Protein AF-A0A7C5WWQ0-F1 (afdb_monomer)

Nearest PDB structures (foldseek):
  3da1-assembly1_A  TM=8.068E-01  e=9.208E-05  unclassified
  2rgo-assembly1_A  TM=7.711E-01  e=7.182E-05  Streptococcus sp.
  2rgh-assembly1_A-2  TM=7.700E-01  e=1.590E-04  Streptococcus sp.
  2r4e-assembly1_A  TM=6.949E-01  e=6.718E-04  Escherichia coli
  2rgo-assembly1_B-2  TM=7.966E-01  e=4.902E-03  Streptococcus sp.

Organism: NCBI:txid187137

Structure (mmCIF, N/CA/C/O backbone):
data_AF-A0A7C5WWQ0-F1
#
_entry.id   AF-A0A7C5WWQ0-F1
#
loop_
_atom_site.group_PDB
_atom_site.id
_atom_site.type_symbol
_atom_site.label_atom_id
_atom_site.label_alt_id
_atom_site.label_comp_id
_atom_site.label_asym_id
_atom_site.label_entity_id
_atom_site.label_seq_id
_atom_site.pdbx_PDB_ins_code
_atom_site.Cartn_x
_atom_site.Cartn_y
_atom_site.Cartn_z
_atom_site.occupancy
_atom_site.B_iso_or_equiv
_atom_site.auth_seq_id
_atom_site.auth_comp_id
_atom_site.auth_asym_id
_atom_site.auth_atom_id
_atom_site.pdbx_PDB_model_num
ATOM 1 N N . SER A 1 1 ? 34.656 8.901 -8.236 1.00 83.75 1 SER A N 1
ATOM 2 C CA . SER A 1 1 ? 33.588 8.280 -7.425 1.00 83.75 1 SER A CA 1
ATOM 3 C C . SER A 1 1 ? 32.752 7.268 -8.207 1.00 83.75 1 SER A C 1
ATOM 5 O O . SER A 1 1 ? 32.256 6.342 -7.587 1.00 83.75 1 SER A O 1
ATOM 7 N N . GLY A 1 2 ? 32.559 7.401 -9.530 1.00 88.19 2 GLY A N 1
ATOM 8 C CA . GLY A 1 2 ? 31.778 6.432 -10.320 1.00 88.19 2 GLY A CA 1
ATOM 9 C C . GLY A 1 2 ? 30.263 6.487 -10.080 1.00 88.19 2 GLY A C 1
ATOM 10 O O . GLY A 1 2 ? 29.532 5.696 -10.666 1.00 88.19 2 GLY A O 1
ATOM 11 N N . LEU A 1 3 ? 29.788 7.410 -9.241 1.00 94.56 3 LEU A N 1
ATOM 12 C CA . LEU A 1 3 ? 28.372 7.639 -8.978 1.00 94.56 3 LEU A CA 1
ATOM 13 C C . LEU A 1 3 ? 27.639 8.014 -10.274 1.00 94.56 3 LEU A C 1
ATOM 15 O O . LEU A 1 3 ? 28.118 8.855 -11.034 1.00 94.56 3 LEU A O 1
ATOM 19 N N . VAL A 1 4 ? 26.481 7.396 -10.499 1.00 93.75 4 VAL A N 1
ATOM 20 C CA . VAL A 1 4 ? 25.560 7.741 -11.585 1.00 93.75 4 VAL A CA 1
ATOM 21 C C . VAL A 1 4 ? 24.298 8.303 -10.950 1.00 93.75 4 VAL A C 1
ATOM 23 O O . VAL A 1 4 ? 23.733 7.678 -10.056 1.00 93.75 4 VAL A O 1
ATOM 26 N N . THR A 1 5 ? 23.872 9.475 -11.410 1.00 94.38 5 THR A N 1
ATOM 27 C CA . THR A 1 5 ? 22.721 10.191 -10.857 1.00 94.38 5 THR A CA 1
ATOM 28 C C . THR A 1 5 ? 21.664 10.365 -11.931 1.00 94.38 5 THR A C 1
ATOM 30 O O . THR A 1 5 ? 21.973 10.799 -13.040 1.00 94.38 5 THR A O 1
ATOM 33 N N . ILE A 1 6 ? 20.414 10.077 -11.577 1.00 93.38 6 ILE A N 1
ATOM 34 C CA . ILE A 1 6 ? 19.242 10.444 -12.365 1.00 93.38 6 ILE A CA 1
ATOM 35 C C . ILE A 1 6 ? 18.545 11.620 -11.680 1.00 93.38 6 ILE A C 1
ATOM 37 O O . ILE A 1 6 ? 18.282 11.576 -10.481 1.00 93.38 6 ILE A O 1
ATOM 41 N N . ALA A 1 7 ? 18.299 12.695 -12.423 1.00 93.50 7 ALA A N 1
ATOM 42 C CA . ALA A 1 7 ? 17.668 13.903 -11.908 1.00 93.50 7 ALA A CA 1
ATOM 43 C C . ALA A 1 7 ? 16.527 14.340 -12.830 1.00 93.50 7 ALA A C 1
ATOM 45 O O . ALA A 1 7 ? 16.619 14.217 -14.052 1.00 93.50 7 ALA A O 1
ATOM 46 N N . GLY A 1 8 ? 15.458 14.866 -12.232 1.00 91.00 8 GLY A N 1
ATOM 47 C CA . GLY A 1 8 ? 14.228 15.215 -12.939 1.00 91.00 8 GLY A CA 1
ATOM 48 C C . GLY A 1 8 ? 13.363 13.995 -13.264 1.00 91.00 8 GLY A C 1
ATOM 49 O O . GLY A 1 8 ? 13.421 12.974 -12.584 1.00 91.00 8 GLY A O 1
ATOM 50 N N . GLY A 1 9 ? 12.552 14.121 -14.315 1.00 88.31 9 GLY A N 1
ATOM 51 C CA . GLY A 1 9 ? 11.621 13.086 -14.759 1.00 88.31 9 GLY A CA 1
ATOM 52 C C . GLY A 1 9 ? 10.165 13.352 -14.410 1.00 88.31 9 GLY A C 1
ATOM 53 O O . GLY A 1 9 ? 9.834 14.249 -13.638 1.00 88.31 9 GLY A O 1
ATOM 54 N N . LYS A 1 10 ? 9.281 12.571 -15.030 1.00 93.44 10 LYS A N 1
ATOM 55 C CA . LYS A 1 10 ? 7.842 12.561 -14.760 1.00 93.44 10 LYS A CA 1
ATOM 56 C C . LYS A 1 10 ? 7.394 11.129 -14.510 1.00 93.44 10 LYS A C 1
ATOM 58 O O . LYS A 1 10 ? 7.977 10.189 -15.048 1.00 93.44 10 LYS A O 1
ATOM 63 N N . TRP A 1 11 ? 6.294 10.974 -13.778 1.00 91.62 11 TRP A N 1
ATOM 64 C CA . TRP A 1 11 ? 5.651 9.674 -13.573 1.00 91.62 11 TRP A CA 1
ATOM 65 C C . TRP A 1 11 ? 5.347 8.965 -14.895 1.00 91.62 11 TRP A C 1
ATOM 67 O O . TRP A 1 11 ? 5.517 7.764 -14.994 1.00 91.62 11 TRP A O 1
ATOM 77 N N . THR A 1 12 ? 4.995 9.696 -15.954 1.00 94.62 12 THR A N 1
ATOM 78 C CA . THR A 1 12 ? 4.714 9.110 -17.275 1.00 94.62 12 THR A CA 1
ATOM 79 C C . THR A 1 12 ? 5.958 8.617 -18.022 1.00 94.62 12 THR A C 1
ATOM 81 O O . THR A 1 12 ? 5.828 7.867 -18.985 1.00 94.62 12 THR A O 1
ATOM 84 N N . THR A 1 13 ? 7.163 9.024 -17.611 1.00 95.25 13 THR A N 1
ATOM 85 C CA . THR A 1 13 ? 8.425 8.689 -18.294 1.00 95.25 13 THR A CA 1
ATOM 86 C C . THR A 1 13 ? 9.320 7.749 -17.486 1.00 95.25 13 THR A C 1
ATOM 88 O O . THR A 1 13 ? 10.399 7.399 -17.962 1.00 95.25 13 THR A O 1
ATOM 91 N N . TYR A 1 14 ? 8.891 7.317 -16.293 1.00 95.94 14 TYR A N 1
ATOM 92 C CA . TYR A 1 14 ? 9.737 6.593 -15.336 1.00 95.94 14 TYR A CA 1
ATOM 93 C C . TYR A 1 14 ? 10.383 5.328 -15.929 1.00 95.94 14 TYR A C 1
ATOM 95 O O . TYR A 1 14 ? 11.586 5.133 -15.781 1.00 95.94 14 TYR A O 1
ATOM 103 N N . ARG A 1 15 ? 9.619 4.501 -16.662 1.00 96.94 15 ARG A N 1
ATOM 104 C CA . ARG A 1 15 ? 10.117 3.252 -17.260 1.00 96.94 15 ARG A CA 1
ATOM 105 C C . ARG A 1 15 ? 11.241 3.522 -18.256 1.00 96.94 15 ARG A C 1
ATOM 107 O O . ARG A 1 15 ? 12.283 2.876 -18.200 1.00 96.94 15 ARG A O 1
ATOM 114 N N . LYS A 1 16 ? 11.031 4.484 -19.162 1.00 96.19 16 LYS A N 1
ATOM 115 C CA . LYS A 1 16 ? 12.022 4.821 -20.192 1.00 96.19 16 LYS A CA 1
ATOM 116 C C . LYS A 1 16 ? 13.276 5.437 -19.569 1.00 96.19 16 LYS A C 1
ATOM 118 O O . LYS A 1 16 ? 14.384 5.084 -19.942 1.00 96.19 16 LYS A O 1
ATOM 123 N N . MET A 1 17 ? 13.097 6.278 -18.555 1.00 96.50 17 MET A N 1
ATOM 124 C CA . MET A 1 17 ? 14.200 6.837 -17.775 1.00 96.50 17 MET A CA 1
ATOM 125 C C . MET A 1 17 ? 15.022 5.764 -17.049 1.00 96.50 17 MET A C 1
ATOM 127 O O . MET A 1 17 ? 16.247 5.851 -17.018 1.00 96.50 17 MET A O 1
ATOM 131 N N . ALA A 1 18 ? 14.366 4.748 -16.485 1.00 96.50 18 ALA A N 1
ATOM 132 C CA . ALA A 1 18 ? 15.044 3.620 -15.854 1.00 96.50 18 ALA A CA 1
ATOM 133 C C . ALA A 1 18 ? 15.830 2.785 -16.878 1.00 96.50 18 ALA A C 1
ATOM 135 O O . ALA A 1 18 ? 16.974 2.424 -16.618 1.00 96.50 18 ALA A O 1
ATOM 136 N N . GLU A 1 19 ? 15.247 2.524 -18.051 1.00 97.00 19 GLU A N 1
ATOM 137 C CA . GLU A 1 19 ? 15.923 1.854 -19.168 1.00 97.00 19 GLU A CA 1
ATOM 138 C C . GLU A 1 19 ? 17.184 2.616 -19.602 1.00 97.00 19 GLU A C 1
ATOM 140 O O . GLU A 1 19 ? 18.270 2.040 -19.603 1.00 97.00 19 GLU A O 1
ATOM 145 N N . ASP A 1 20 ? 17.073 3.921 -19.864 1.00 96.00 20 ASP A N 1
ATOM 146 C CA . ASP A 1 20 ? 18.204 4.745 -20.309 1.00 96.00 20 ASP A CA 1
ATOM 147 C C . ASP A 1 20 ? 19.334 4.793 -19.259 1.00 96.00 20 ASP A C 1
ATOM 149 O O . ASP A 1 20 ? 20.521 4.777 -19.601 1.00 96.00 20 ASP A O 1
ATOM 153 N N . LEU A 1 21 ? 18.979 4.817 -17.968 1.00 96.38 21 LEU A N 1
ATOM 154 C CA . LEU A 1 21 ? 19.940 4.758 -16.865 1.00 96.38 21 LEU A CA 1
ATOM 155 C C . LEU A 1 21 ? 20.675 3.412 -16.825 1.00 96.38 21 LEU A C 1
ATOM 157 O O . LEU A 1 21 ? 21.899 3.384 -16.679 1.00 96.38 21 LEU A O 1
ATOM 161 N N . VAL A 1 22 ? 19.947 2.301 -16.950 1.00 96.38 22 VAL A N 1
ATOM 162 C CA . VAL A 1 22 ? 20.538 0.956 -16.954 1.00 96.38 22 VAL A CA 1
ATOM 163 C C . VAL A 1 22 ? 21.445 0.778 -18.170 1.00 96.38 22 VAL A C 1
ATOM 165 O O . VAL A 1 22 ? 22.576 0.324 -18.005 1.00 96.38 22 VAL A O 1
ATOM 168 N N . ASP A 1 23 ? 21.022 1.213 -19.356 1.00 96.06 23 ASP A N 1
ATOM 169 C CA . ASP A 1 23 ? 21.833 1.166 -20.579 1.00 96.06 23 ASP A CA 1
ATOM 170 C C . ASP A 1 23 ? 23.122 1.987 -20.439 1.00 96.06 23 ASP A C 1
ATOM 172 O O . ASP A 1 23 ? 24.212 1.543 -20.823 1.00 96.06 23 ASP A O 1
ATOM 176 N N . TYR A 1 24 ? 23.031 3.172 -19.828 1.00 96.00 24 TYR A N 1
ATOM 177 C CA . TYR A 1 24 ? 24.200 3.987 -19.508 1.00 96.00 24 TYR A CA 1
ATOM 178 C C . TYR A 1 24 ? 25.170 3.248 -18.575 1.00 96.00 24 TYR A C 1
ATOM 180 O O . TYR A 1 24 ? 26.380 3.239 -18.826 1.00 96.00 24 TYR A O 1
ATOM 188 N N . VAL A 1 25 ? 24.666 2.611 -17.514 1.00 96.50 25 VAL A N 1
ATOM 189 C CA . VAL A 1 25 ? 25.488 1.842 -16.566 1.00 96.50 25 VAL A CA 1
ATOM 190 C C . VAL A 1 25 ? 26.124 0.636 -17.252 1.00 96.50 25 VAL A C 1
ATOM 192 O O . VAL A 1 25 ? 27.323 0.423 -17.095 1.00 96.50 25 VAL A O 1
ATOM 195 N N . VAL A 1 26 ? 25.369 -0.115 -18.056 1.00 96.44 26 VAL A N 1
ATOM 196 C CA . VAL A 1 26 ? 25.877 -1.268 -18.815 1.00 96.44 26 VAL A CA 1
ATOM 197 C C . VAL A 1 26 ? 27.045 -0.855 -19.703 1.00 96.44 26 VAL A C 1
ATOM 199 O O . VAL A 1 26 ? 28.105 -1.477 -19.651 1.00 96.44 26 VAL A O 1
ATOM 202 N N . ARG A 1 27 ? 26.888 0.240 -20.456 1.00 95.00 27 ARG A N 1
ATOM 203 C CA . ARG A 1 27 ? 27.934 0.761 -21.341 1.00 95.00 27 ARG A CA 1
ATOM 204 C C . ARG A 1 27 ? 29.161 1.246 -20.570 1.00 95.00 27 ARG A C 1
ATOM 206 O O . ARG A 1 27 ? 30.280 0.925 -20.945 1.00 95.00 27 ARG A O 1
ATOM 213 N N . THR A 1 28 ? 28.965 2.044 -19.523 1.00 95.81 28 THR A N 1
ATOM 214 C CA . THR A 1 28 ? 30.073 2.714 -18.811 1.00 95.81 28 THR A CA 1
ATOM 215 C C . THR A 1 28 ? 30.805 1.818 -17.821 1.00 95.81 28 THR A C 1
ATOM 217 O O . THR A 1 28 ? 31.933 2.125 -17.444 1.00 95.81 28 THR A O 1
ATOM 220 N N . ARG A 1 29 ? 30.175 0.725 -17.385 1.00 95.19 29 ARG A N 1
ATOM 221 C CA . ARG A 1 29 ? 30.765 -0.276 -16.487 1.00 95.19 29 ARG A CA 1
ATOM 222 C C . ARG A 1 29 ? 31.111 -1.580 -17.204 1.00 95.19 29 ARG A C 1
ATOM 224 O O . ARG A 1 29 ? 31.413 -2.560 -16.533 1.00 95.19 29 ARG A O 1
ATOM 231 N N . GLU A 1 30 ? 31.035 -1.584 -18.536 1.00 94.94 30 GLU A N 1
ATOM 232 C CA . GLU A 1 30 ? 31.358 -2.726 -19.402 1.00 94.94 30 GLU A CA 1
ATOM 233 C C . GLU A 1 30 ? 30.631 -4.021 -18.997 1.00 94.94 30 GLU A C 1
ATOM 235 O O . GLU A 1 30 ? 31.155 -5.131 -19.126 1.00 94.94 30 GLU A O 1
ATOM 240 N N . LEU A 1 31 ? 29.397 -3.886 -18.497 1.00 96.06 31 LEU A N 1
AT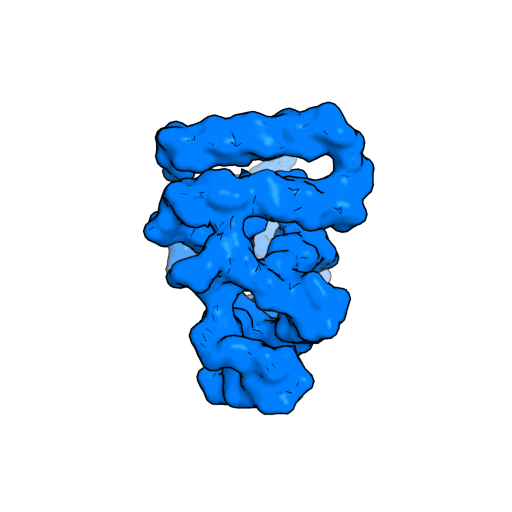OM 241 C CA . LEU A 1 31 ? 28.577 -5.032 -18.117 1.00 96.06 31 LEU A CA 1
ATOM 242 C C . LEU A 1 31 ? 28.111 -5.767 -19.374 1.00 96.06 31 LEU A C 1
ATOM 244 O O . LEU A 1 31 ? 27.873 -5.172 -20.424 1.00 96.06 31 LEU A O 1
ATOM 248 N N . ARG A 1 32 ? 27.934 -7.082 -19.255 1.00 96.50 32 ARG A N 1
ATOM 249 C CA . ARG A 1 32 ? 27.469 -7.942 -20.349 1.00 96.50 32 ARG A CA 1
ATOM 250 C C . ARG A 1 32 ? 26.177 -8.645 -19.933 1.00 96.50 32 ARG A C 1
ATOM 252 O O . ARG A 1 32 ? 26.240 -9.779 -19.458 1.00 96.50 32 ARG A O 1
ATOM 259 N N . PRO A 1 33 ? 25.013 -7.976 -20.026 1.00 95.75 33 PRO A N 1
ATOM 260 C CA . PRO A 1 33 ? 23.746 -8.606 -19.688 1.00 95.75 33 PRO A CA 1
ATOM 261 C C . PRO A 1 33 ? 23.417 -9.713 -20.696 1.00 95.75 33 PRO A C 1
ATOM 263 O O . PRO A 1 33 ? 23.764 -9.627 -21.872 1.00 95.75 33 PRO A O 1
ATOM 266 N N . ALA A 1 34 ? 22.704 -10.744 -20.242 1.00 94.56 34 ALA A N 1
ATOM 267 C CA . ALA A 1 34 ? 22.305 -11.865 -21.095 1.00 94.56 34 ALA A CA 1
ATOM 268 C C . ALA A 1 34 ? 21.320 -11.467 -22.214 1.00 94.56 34 ALA A C 1
ATOM 270 O O . ALA A 1 34 ? 21.201 -12.172 -23.212 1.00 94.56 34 ALA A O 1
ATOM 271 N N . ARG A 1 35 ? 20.592 -10.356 -22.042 1.00 94.50 35 ARG A N 1
ATOM 272 C CA . ARG A 1 35 ? 19.637 -9.802 -23.013 1.00 94.50 35 ARG A CA 1
ATOM 273 C C . ARG A 1 35 ? 19.493 -8.288 -22.845 1.00 94.50 35 ARG A C 1
ATOM 275 O O . ARG A 1 35 ? 19.917 -7.741 -21.829 1.00 94.50 35 ARG A O 1
ATOM 282 N N . GLY A 1 36 ? 18.849 -7.645 -23.818 1.00 94.75 36 GLY A N 1
ATOM 283 C CA . GLY A 1 36 ? 18.436 -6.242 -23.725 1.00 94.75 36 GLY A CA 1
ATOM 284 C C . GLY A 1 36 ? 17.256 -6.010 -22.772 1.00 94.75 36 GLY A C 1
ATOM 285 O O . GLY A 1 36 ? 16.680 -6.953 -22.219 1.00 94.75 36 GLY A O 1
ATOM 286 N N . CYS A 1 37 ? 16.895 -4.738 -22.593 1.00 97.00 37 CYS A N 1
ATOM 287 C CA . CYS A 1 37 ? 15.735 -4.331 -21.808 1.00 97.00 37 CYS A CA 1
ATOM 288 C C . CYS A 1 37 ? 14.435 -4.898 -22.407 1.00 97.00 37 CYS A C 1
ATOM 290 O O . CYS A 1 37 ? 14.247 -4.897 -23.620 1.00 97.00 37 CYS A O 1
ATOM 292 N N . ILE A 1 38 ? 13.543 -5.390 -21.544 1.00 96.75 38 ILE A N 1
ATOM 293 C CA . ILE A 1 38 ? 12.220 -5.918 -21.926 1.00 96.75 38 ILE A CA 1
ATOM 294 C C . ILE A 1 38 ? 11.090 -5.300 -21.091 1.00 96.75 38 ILE A C 1
ATOM 296 O O . ILE A 1 38 ? 9.986 -5.832 -21.032 1.00 96.75 38 ILE A O 1
ATOM 300 N N . THR A 1 39 ? 11.381 -4.219 -20.361 1.00 96.69 39 THR A N 1
ATOM 301 C CA . THR A 1 39 ? 10.456 -3.649 -19.364 1.00 96.69 39 THR A CA 1
ATOM 302 C C . THR A 1 39 ? 9.196 -3.051 -19.985 1.00 96.69 39 THR A C 1
ATOM 304 O O . THR A 1 39 ? 8.235 -2.794 -19.273 1.00 96.69 39 THR A O 1
ATOM 307 N N . ASP A 1 40 ? 9.171 -2.844 -21.302 1.00 96.00 40 ASP A N 1
ATOM 308 C CA . ASP A 1 40 ? 7.987 -2.455 -22.074 1.00 96.00 40 ASP A CA 1
ATOM 309 C C . ASP A 1 40 ? 6.945 -3.582 -22.199 1.00 96.00 40 ASP A C 1
ATOM 311 O O . ASP A 1 40 ? 5.801 -3.317 -22.559 1.00 96.00 40 ASP A O 1
ATOM 315 N N . ARG A 1 41 ? 7.335 -4.827 -21.900 1.00 94.88 41 ARG A N 1
ATOM 316 C CA . ARG A 1 41 ? 6.498 -6.036 -21.995 1.00 94.88 41 ARG A CA 1
ATOM 317 C C . ARG A 1 41 ? 6.364 -6.787 -20.674 1.00 94.88 41 ARG A C 1
ATOM 319 O O . ARG A 1 41 ? 5.707 -7.823 -20.626 1.00 94.88 41 ARG A O 1
ATOM 326 N N . VAL A 1 42 ? 7.021 -6.312 -19.619 1.00 95.50 42 VAL A N 1
ATOM 327 C CA . VAL A 1 42 ? 6.913 -6.897 -18.281 1.00 95.50 42 VAL A CA 1
ATOM 328 C C . VAL A 1 42 ? 5.720 -6.259 -17.585 1.00 95.50 42 VAL A C 1
ATOM 330 O O . VAL A 1 42 ? 5.691 -5.046 -17.384 1.00 95.50 42 VAL A O 1
ATOM 333 N N . PHE A 1 43 ? 4.742 -7.081 -17.217 1.00 96.06 43 PHE A N 1
ATOM 334 C CA . PHE A 1 43 ? 3.654 -6.645 -16.353 1.00 96.06 43 PHE A CA 1
ATOM 335 C C . PHE A 1 43 ? 4.186 -6.342 -14.954 1.00 96.06 43 PHE A C 1
ATOM 337 O O . PHE A 1 43 ? 5.045 -7.056 -14.435 1.00 96.06 43 PHE A O 1
ATOM 344 N N . ILE A 1 44 ? 3.667 -5.274 -14.354 1.00 94.88 44 ILE A N 1
ATOM 345 C CA . ILE A 1 44 ? 3.835 -5.035 -12.921 1.00 94.88 44 ILE A CA 1
ATOM 346 C C . ILE A 1 44 ? 2.963 -6.019 -12.132 1.00 94.88 44 ILE A C 1
ATOM 348 O O . ILE A 1 44 ? 2.002 -6.576 -12.668 1.00 94.88 44 ILE A O 1
ATOM 352 N N . GLU A 1 45 ? 3.302 -6.221 -10.862 1.00 94.56 45 GLU A N 1
ATOM 353 C CA . GLU A 1 45 ? 2.492 -7.012 -9.929 1.00 94.56 45 GLU A CA 1
ATOM 354 C C . GLU A 1 45 ? 1.025 -6.548 -9.958 1.00 94.56 45 GLU A C 1
ATOM 356 O O . GLU A 1 45 ? 0.755 -5.346 -9.994 1.00 94.56 45 GLU A O 1
ATOM 361 N N . GLY A 1 46 ? 0.080 -7.492 -9.987 1.00 95.38 46 GLY A N 1
ATOM 362 C CA . GLY A 1 46 ? -1.351 -7.196 -10.112 1.00 95.38 46 GLY A CA 1
ATOM 363 C C . GLY A 1 46 ? -1.878 -7.127 -11.548 1.00 95.38 46 GLY A C 1
ATOM 364 O O . GLY A 1 46 ? -3.083 -7.265 -11.754 1.00 95.38 46 GLY A O 1
ATOM 365 N N . ALA A 1 47 ? -1.024 -6.919 -12.557 1.00 96.12 47 ALA A N 1
ATOM 366 C CA . ALA A 1 47 ? -1.491 -6.602 -13.911 1.00 96.12 47 ALA A CA 1
ATOM 367 C C . ALA A 1 47 ? -1.594 -7.803 -14.868 1.00 96.12 47 ALA A C 1
ATOM 369 O O . ALA A 1 47 ? -2.325 -7.719 -15.854 1.00 96.12 47 ALA A O 1
ATOM 370 N N . ALA A 1 48 ? -0.861 -8.894 -14.633 1.00 94.19 48 ALA A N 1
ATOM 371 C CA . ALA A 1 48 ? -0.699 -9.961 -15.625 1.00 94.19 48 ALA A CA 1
ATOM 372 C C . ALA A 1 48 ? -1.999 -10.738 -15.896 1.00 94.19 48 ALA A C 1
ATOM 374 O O . ALA A 1 48 ? -2.262 -11.120 -17.036 1.00 94.19 48 ALA A O 1
ATOM 375 N N . GLY A 1 49 ? -2.804 -10.962 -14.857 1.00 94.00 49 GLY A N 1
ATOM 376 C CA . GLY A 1 49 ? -4.095 -11.650 -14.920 1.00 94.00 49 GLY A CA 1
ATOM 377 C C . GLY A 1 49 ? -5.293 -10.754 -14.616 1.00 94.00 49 GLY A C 1
ATOM 378 O O . GLY A 1 49 ? -6.312 -11.266 -14.158 1.00 94.00 49 GLY A O 1
ATOM 379 N N . PHE A 1 50 ? -5.170 -9.434 -14.784 1.00 96.38 50 PHE A N 1
ATOM 380 C CA . PHE A 1 50 ? -6.241 -8.511 -14.414 1.00 96.38 50 PHE A CA 1
ATOM 381 C C . PHE A 1 50 ? -7.517 -8.757 -15.232 1.00 96.38 50 PHE A C 1
ATOM 383 O O . PHE A 1 50 ? -7.503 -8.721 -16.463 1.00 96.38 50 PHE A O 1
ATOM 390 N N . ASP A 1 51 ? -8.626 -8.943 -14.520 1.00 97.06 51 ASP A N 1
ATOM 391 C CA . ASP A 1 51 ? -9.974 -9.054 -15.066 1.00 97.06 51 ASP A CA 1
ATOM 392 C C . ASP A 1 51 ? -10.844 -7.934 -14.482 1.00 97.06 51 ASP A C 1
ATOM 394 O O . ASP A 1 51 ? -10.999 -7.810 -13.263 1.00 97.06 51 ASP A O 1
ATOM 398 N N . ALA A 1 52 ? -11.439 -7.122 -15.356 1.00 96.50 52 ALA A N 1
ATOM 399 C CA . ALA A 1 52 ? -12.299 -6.014 -14.955 1.00 96.50 52 ALA A CA 1
ATOM 400 C C . ALA A 1 52 ? -13.536 -6.482 -14.166 1.00 96.50 52 ALA A C 1
ATOM 402 O O . ALA A 1 52 ? -13.999 -5.755 -13.286 1.00 96.50 52 ALA A O 1
ATOM 403 N N . ASP A 1 53 ? -14.028 -7.697 -14.431 1.00 97.69 53 ASP A N 1
ATOM 404 C CA . ASP A 1 53 ? -15.173 -8.300 -13.741 1.00 97.69 53 ASP A CA 1
ATOM 405 C C . ASP A 1 53 ? -14.766 -9.305 -12.647 1.00 97.69 53 ASP A C 1
ATOM 407 O O . ASP A 1 53 ? -15.630 -9.899 -11.994 1.00 97.69 53 ASP A O 1
ATOM 411 N N . GLY A 1 54 ? -13.463 -9.432 -12.364 1.00 97.50 54 GLY A N 1
ATOM 412 C CA . GLY A 1 54 ? -12.914 -10.364 -11.372 1.00 97.50 54 GLY A CA 1
ATOM 413 C C . GLY A 1 54 ? -13.470 -10.179 -9.953 1.00 97.50 54 GLY A C 1
ATOM 414 O O . GLY A 1 54 ? -13.515 -11.134 -9.172 1.00 97.50 54 GLY A O 1
ATOM 415 N N . TRP A 1 55 ? -13.988 -8.985 -9.643 1.00 98.38 55 TRP A N 1
ATOM 416 C CA . TRP A 1 55 ? -14.674 -8.670 -8.386 1.00 98.38 55 TRP A CA 1
ATOM 417 C C . TRP A 1 55 ? -15.884 -9.575 -8.116 1.00 98.38 55 TRP A C 1
ATOM 419 O O . TRP A 1 55 ? -16.128 -9.913 -6.960 1.00 98.38 55 TRP A O 1
ATOM 429 N N . ARG A 1 56 ? -16.610 -10.035 -9.147 1.00 98.38 56 ARG A N 1
ATOM 430 C CA . ARG A 1 56 ? -17.764 -10.941 -8.967 1.00 98.38 56 ARG A CA 1
ATOM 431 C C . ARG A 1 56 ? -17.342 -12.252 -8.325 1.00 98.38 56 ARG A C 1
ATOM 433 O O . ARG A 1 56 ? -17.955 -12.710 -7.369 1.00 98.38 56 ARG A O 1
ATOM 440 N N . GLY A 1 57 ? -16.218 -12.795 -8.788 1.00 97.81 57 GLY A N 1
ATOM 441 C CA . GLY A 1 57 ? -15.639 -13.990 -8.197 1.00 97.81 57 GLY A CA 1
ATOM 442 C C . GLY A 1 57 ? -15.153 -13.762 -6.765 1.00 97.81 57 GLY A C 1
ATOM 443 O O . GLY A 1 57 ? -15.015 -14.733 -6.029 1.00 97.81 57 GLY A O 1
ATOM 444 N N . LEU A 1 58 ? -14.852 -12.527 -6.349 1.00 98.25 58 LEU A N 1
ATOM 445 C CA . LEU A 1 58 ? -14.514 -12.241 -4.952 1.00 98.25 58 LEU A CA 1
ATOM 446 C C . LEU A 1 58 ? -15.760 -12.280 -4.060 1.00 98.25 58 LEU A C 1
ATOM 448 O O . LEU A 1 58 ? -15.711 -12.912 -3.010 1.00 98.25 58 LEU A O 1
ATOM 452 N N . VAL A 1 59 ? -16.871 -11.690 -4.516 1.00 98.06 59 VAL A N 1
ATOM 453 C CA . VAL A 1 59 ? -18.174 -11.764 -3.831 1.00 98.06 59 VAL A CA 1
ATOM 454 C C . VAL A 1 59 ? -18.602 -13.224 -3.672 1.00 98.06 59 VAL A C 1
ATOM 456 O O . VAL A 1 59 ? -18.833 -13.687 -2.562 1.00 98.06 59 VAL A O 1
ATOM 459 N N . GLU A 1 60 ? -18.619 -13.986 -4.768 1.00 97.31 60 GLU A N 1
ATOM 460 C CA . GLU A 1 60 ? -19.103 -15.374 -4.771 1.00 97.31 60 GLU A CA 1
ATOM 461 C C . GLU A 1 60 ? -18.268 -16.322 -3.897 1.00 97.31 60 GLU A C 1
ATOM 463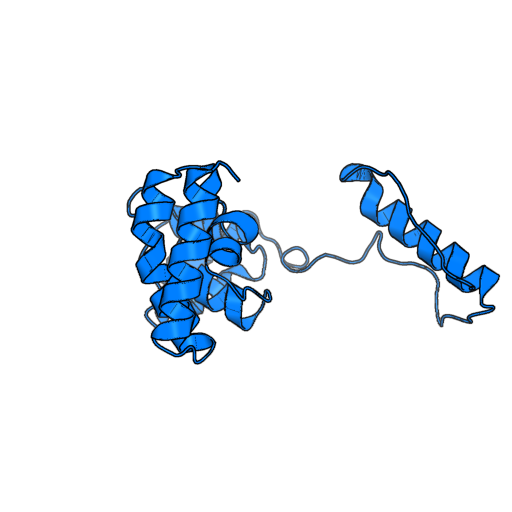 O O . GLU A 1 60 ? -18.811 -17.251 -3.304 1.00 97.31 60 GLU A O 1
ATOM 468 N N . ARG A 1 61 ? -16.942 -16.131 -3.839 1.00 97.44 61 ARG A N 1
ATOM 469 C CA . ARG A 1 61 ? -16.032 -17.067 -3.152 1.00 97.44 61 ARG A CA 1
ATOM 470 C C . ARG A 1 61 ? -15.745 -16.705 -1.701 1.00 97.44 61 ARG A C 1
ATOM 472 O O . ARG A 1 61 ? -15.421 -17.605 -0.932 1.00 97.44 61 ARG A O 1
ATOM 479 N N . PHE A 1 62 ? -15.788 -15.421 -1.356 1.00 97.25 62 PHE A N 1
ATOM 480 C CA . PHE A 1 62 ? -15.349 -14.924 -0.049 1.00 97.25 62 PHE A CA 1
ATOM 481 C C . PHE A 1 62 ? -16.447 -14.180 0.718 1.00 97.25 62 PHE A C 1
ATOM 483 O O . PHE A 1 62 ? -16.156 -13.665 1.791 1.00 97.25 62 PHE A O 1
ATOM 490 N N . ASP A 1 63 ? -17.675 -14.127 0.185 1.00 95.56 63 ASP A N 1
ATOM 491 C CA . ASP A 1 63 ? -18.824 -13.436 0.793 1.00 95.56 63 ASP A CA 1
ATOM 492 C C . ASP A 1 63 ? -18.520 -11.965 1.128 1.00 95.56 63 ASP A C 1
ATOM 494 O O . ASP A 1 63 ? -18.910 -11.424 2.161 1.00 95.56 63 ASP A O 1
ATOM 498 N N . LEU A 1 64 ? -17.744 -11.317 0.255 1.00 96.25 64 LEU A N 1
ATOM 499 C CA . LEU A 1 64 ? -17.390 -9.915 0.421 1.00 96.25 64 LEU A CA 1
ATOM 500 C C . LEU A 1 64 ? -18.527 -9.013 -0.037 1.00 96.25 64 LEU A C 1
ATOM 502 O O . LEU A 1 64 ? -19.150 -9.248 -1.073 1.00 96.25 64 LEU A O 1
ATOM 506 N N . ASP A 1 65 ? -18.698 -7.912 0.690 1.00 96.75 65 ASP A N 1
ATOM 507 C CA . ASP A 1 65 ? -19.486 -6.785 0.219 1.00 96.75 65 ASP A CA 1
ATOM 508 C C . ASP A 1 65 ? -19.011 -6.327 -1.174 1.00 96.75 65 ASP A C 1
ATOM 510 O O . ASP A 1 65 ? -17.815 -6.299 -1.483 1.00 96.75 65 ASP A O 1
ATOM 514 N N . GLU A 1 66 ? -19.967 -5.968 -2.029 1.00 98.00 66 GLU A N 1
ATOM 515 C CA . GLU A 1 66 ? -19.718 -5.664 -3.436 1.00 98.00 66 GLU A CA 1
ATOM 516 C C . GLU A 1 66 ? -18.766 -4.471 -3.621 1.00 98.00 66 GLU A C 1
ATOM 518 O O . GLU A 1 66 ? -17.929 -4.475 -4.529 1.00 98.00 66 GLU A O 1
ATOM 523 N N . GLU A 1 67 ? -18.866 -3.454 -2.763 1.00 98.31 67 GLU A N 1
ATOM 524 C CA . GLU A 1 67 ? -17.998 -2.281 -2.819 1.00 98.31 67 GLU A CA 1
ATOM 525 C C . GLU A 1 67 ? -16.553 -2.656 -2.465 1.00 98.31 67 GLU A C 1
ATOM 527 O O . GLU A 1 67 ? -15.628 -2.298 -3.199 1.00 98.31 67 GLU A O 1
ATOM 532 N N . VAL A 1 68 ? -16.364 -3.452 -1.404 1.00 98.38 68 VAL A N 1
ATOM 533 C CA . VAL A 1 68 ? -15.048 -3.987 -1.008 1.00 98.38 68 VAL A CA 1
ATOM 534 C C . VAL A 1 68 ? -14.468 -4.855 -2.121 1.00 98.38 68 VAL A C 1
ATOM 536 O O . VAL A 1 68 ? -13.319 -4.670 -2.517 1.00 98.38 68 VAL A O 1
ATOM 539 N N . ALA A 1 69 ? -15.256 -5.770 -2.686 1.00 98.56 69 ALA A N 1
ATOM 540 C CA . ALA A 1 69 ? -14.805 -6.646 -3.762 1.00 98.56 69 ALA A CA 1
ATOM 541 C C . ALA A 1 69 ? -14.326 -5.855 -4.992 1.00 98.56 69 ALA A C 1
ATOM 543 O O . ALA A 1 69 ? -13.284 -6.172 -5.574 1.00 98.56 69 ALA A O 1
ATOM 544 N N . ARG A 1 70 ? -15.054 -4.801 -5.384 1.00 98.56 70 ARG A N 1
ATOM 545 C CA . ARG A 1 70 ? -14.636 -3.920 -6.485 1.00 98.56 70 ARG A CA 1
ATOM 546 C C . ARG A 1 70 ? -13.368 -3.152 -6.157 1.00 98.56 70 ARG A C 1
ATOM 548 O O . ARG A 1 70 ? -12.475 -3.102 -7.002 1.00 98.56 70 ARG A O 1
ATOM 555 N N . HIS A 1 71 ? -13.283 -2.589 -4.955 1.00 98.12 71 HIS A N 1
ATOM 556 C CA . HIS A 1 71 ? -12.097 -1.881 -4.478 1.00 98.12 71 HIS A CA 1
ATOM 557 C C . HIS A 1 71 ? -10.856 -2.778 -4.511 1.00 98.12 71 HIS A C 1
ATOM 559 O O . HIS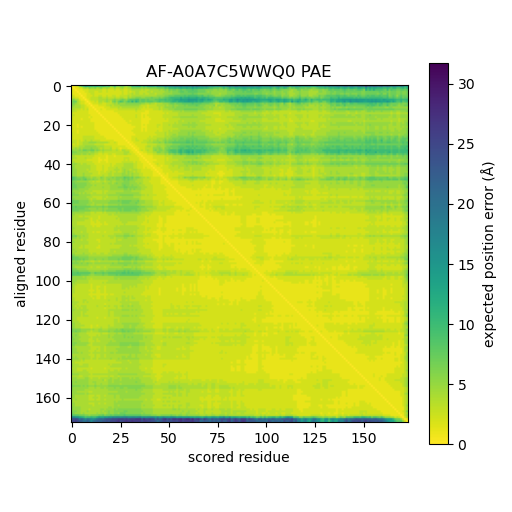 A 1 71 ? -9.847 -2.406 -5.115 1.00 98.12 71 HIS A O 1
ATOM 565 N N . LEU A 1 72 ? -10.944 -3.989 -3.952 1.00 98.38 72 LEU A N 1
ATOM 566 C CA . LEU A 1 72 ? -9.830 -4.934 -3.943 1.00 98.38 72 LEU A CA 1
ATOM 567 C C . LEU A 1 72 ? -9.416 -5.328 -5.364 1.00 98.38 72 LEU A C 1
ATOM 569 O O . LEU A 1 72 ? -8.225 -5.319 -5.671 1.00 98.38 72 LEU A O 1
ATOM 573 N N . ASN A 1 73 ? -10.377 -5.615 -6.251 1.00 98.44 73 ASN A N 1
ATOM 574 C CA . ASN A 1 73 ? -10.084 -5.955 -7.646 1.00 98.44 73 ASN A CA 1
ATOM 575 C C . ASN A 1 73 ? -9.369 -4.810 -8.379 1.00 98.44 73 ASN A C 1
ATOM 577 O O . ASN A 1 73 ? -8.407 -5.044 -9.101 1.00 98.44 73 ASN A O 1
ATOM 581 N N . GLN A 1 74 ? -9.810 -3.567 -8.180 1.00 97.50 74 GLN A N 1
ATOM 582 C CA . GLN A 1 74 ? -9.199 -2.400 -8.821 1.00 97.50 74 GLN A CA 1
ATOM 583 C C . GLN A 1 74 ? -7.819 -2.055 -8.249 1.00 97.50 74 GLN A C 1
ATOM 585 O O . GLN A 1 74 ? -6.954 -1.599 -8.994 1.00 97.50 74 GLN A O 1
ATOM 590 N N . SER A 1 75 ? -7.612 -2.262 -6.947 1.00 97.25 75 SER A N 1
ATOM 591 C CA . SER A 1 75 ? -6.380 -1.866 -6.256 1.00 97.25 75 SER A CA 1
ATOM 592 C C . SER A 1 75 ? -5.270 -2.911 -6.369 1.00 97.25 75 SER A C 1
ATOM 594 O O . SER A 1 75 ? -4.111 -2.552 -6.562 1.00 97.25 75 SER A O 1
ATOM 596 N N . TYR A 1 76 ? -5.619 -4.197 -6.288 1.00 98.00 76 TYR A N 1
ATOM 597 C CA . TYR A 1 76 ? -4.659 -5.308 -6.241 1.00 98.00 76 TYR A CA 1
ATOM 598 C C . TYR A 1 76 ? -4.626 -6.149 -7.521 1.00 98.00 76 TYR A C 1
ATOM 600 O O . TYR A 1 76 ? -3.762 -7.016 -7.667 1.00 98.00 76 TYR A O 1
ATOM 608 N N . GLY A 1 77 ? -5.562 -5.916 -8.441 1.00 98.06 77 GLY A N 1
ATOM 609 C CA . GLY A 1 77 ? -5.664 -6.640 -9.700 1.00 98.06 77 GLY A CA 1
ATOM 610 C C . GLY A 1 77 ? -5.731 -8.155 -9.503 1.00 98.06 77 GLY A C 1
ATOM 611 O O . GLY A 1 77 ? -6.523 -8.655 -8.704 1.00 98.06 77 GLY A O 1
ATOM 612 N N . ASP A 1 78 ? -4.865 -8.899 -10.190 1.00 96.62 78 ASP A N 1
ATOM 613 C CA . ASP A 1 78 ? -4.798 -10.365 -10.090 1.00 96.62 78 ASP A CA 1
ATOM 614 C C . ASP A 1 78 ? -4.393 -10.905 -8.702 1.00 96.62 78 ASP A C 1
ATOM 616 O O . ASP A 1 78 ? -4.556 -12.098 -8.430 1.00 96.62 78 ASP A O 1
ATOM 620 N N . ARG A 1 79 ? -3.938 -10.037 -7.789 1.00 97.81 79 ARG A N 1
ATOM 621 C CA . ARG A 1 79 ? -3.622 -10.379 -6.393 1.00 97.81 79 ARG A CA 1
ATOM 622 C C . ARG A 1 79 ? -4.829 -10.248 -5.463 1.00 97.81 79 ARG A C 1
ATOM 624 O O . ARG A 1 79 ? -4.778 -10.755 -4.342 1.00 97.81 79 ARG A O 1
ATOM 631 N N . ALA A 1 80 ? -5.925 -9.626 -5.907 1.00 98.31 80 ALA A N 1
ATOM 632 C CA . ALA A 1 80 ? -7.114 -9.399 -5.086 1.00 98.31 80 ALA A CA 1
ATOM 633 C C . ALA A 1 80 ? -7.682 -10.672 -4.417 1.00 98.31 80 ALA A C 1
ATOM 635 O O . ALA A 1 80 ? -8.048 -10.593 -3.245 1.00 98.31 80 ALA A O 1
ATOM 636 N N . PRO A 1 81 ? -7.693 -11.866 -5.056 1.00 98.19 81 PRO A N 1
ATOM 637 C CA . PRO A 1 81 ? -8.126 -13.098 -4.390 1.00 98.19 8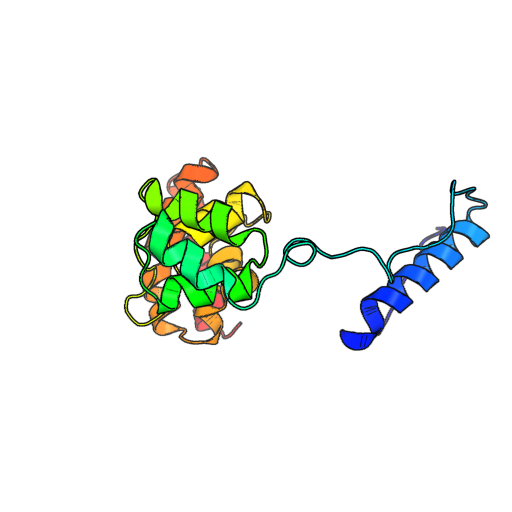1 PRO A CA 1
ATOM 638 C C . PRO A 1 81 ? -7.272 -13.507 -3.183 1.00 98.19 81 PRO A C 1
ATOM 640 O O . PRO A 1 81 ? -7.760 -14.211 -2.303 1.00 98.19 81 PRO A O 1
ATOM 643 N N . GLU A 1 82 ? -5.995 -13.118 -3.129 1.00 98.25 82 GLU A N 1
ATOM 644 C CA . GLU A 1 82 ? -5.146 -13.401 -1.967 1.00 98.25 82 GLU A CA 1
ATOM 645 C C . GLU A 1 82 ? -5.429 -12.443 -0.808 1.00 98.25 82 GLU A C 1
ATOM 647 O O . GLU A 1 82 ? -5.441 -12.882 0.340 1.00 98.25 82 GLU A O 1
ATOM 652 N N . VAL A 1 83 ? -5.725 -11.174 -1.102 1.00 98.56 83 VAL A N 1
ATOM 653 C CA . VAL A 1 83 ? -6.183 -10.207 -0.090 1.00 98.56 83 VAL A CA 1
ATOM 654 C C . VAL A 1 83 ? -7.561 -10.614 0.443 1.00 98.56 83 VAL A C 1
ATOM 656 O O . VAL A 1 83 ? -7.770 -10.670 1.650 1.00 98.56 83 VAL A O 1
ATOM 659 N N . ALA A 1 84 ? -8.481 -11.009 -0.441 1.00 98.50 84 ALA A N 1
ATOM 660 C CA . ALA A 1 84 ? -9.807 -11.502 -0.064 1.00 98.50 84 ALA A CA 1
ATOM 661 C C . ALA A 1 84 ? -9.751 -12.777 0.798 1.00 98.50 84 ALA A C 1
ATOM 663 O O . ALA A 1 84 ? -10.587 -12.973 1.677 1.00 98.50 84 ALA A O 1
ATOM 664 N N . ARG A 1 85 ? -8.736 -13.629 0.606 1.00 98.56 85 ARG A N 1
ATOM 665 C CA . ARG A 1 85 ? -8.517 -14.791 1.476 1.00 98.56 85 ARG A CA 1
ATOM 666 C C . ARG A 1 85 ? -8.194 -14.375 2.910 1.00 98.56 85 ARG A C 1
ATOM 668 O O . ARG A 1 85 ? -8.768 -14.943 3.829 1.00 98.56 85 ARG A O 1
ATOM 675 N N . LEU A 1 86 ? -7.341 -13.364 3.099 1.00 98.50 86 LEU A N 1
ATOM 676 C CA . LEU A 1 86 ? -7.065 -12.816 4.433 1.00 98.50 86 LEU A CA 1
ATOM 677 C C . LEU A 1 86 ? -8.338 -12.248 5.072 1.00 98.50 86 LEU A C 1
ATOM 679 O O . LEU A 1 86 ? -8.556 -12.424 6.268 1.00 98.50 86 LEU A O 1
ATOM 683 N N . ALA A 1 87 ? -9.210 -11.620 4.278 1.00 97.94 87 ALA A N 1
ATOM 684 C CA . ALA A 1 87 ? -10.499 -11.146 4.771 1.00 97.94 87 ALA A CA 1
ATOM 685 C C . ALA A 1 87 ? -11.355 -12.301 5.328 1.00 97.94 87 ALA A C 1
ATOM 687 O O . ALA A 1 87 ? -11.843 -12.217 6.454 1.00 97.94 87 ALA A O 1
ATOM 688 N N . ALA A 1 88 ? -11.439 -13.419 4.600 1.00 97.00 88 ALA A N 1
ATOM 689 C CA . ALA A 1 88 ? -12.141 -14.624 5.050 1.00 97.00 88 ALA A CA 1
ATOM 690 C C . ALA A 1 88 ? -11.481 -15.322 6.262 1.00 97.00 88 ALA A C 1
ATOM 692 O O . ALA A 1 88 ? -12.149 -16.049 6.994 1.00 97.00 88 ALA A O 1
ATOM 693 N N . GLU A 1 89 ? -10.187 -15.094 6.506 1.00 96.56 89 GLU A N 1
ATOM 694 C CA . GLU A 1 89 ? -9.438 -15.619 7.662 1.00 96.56 89 GLU A CA 1
ATOM 695 C C . GLU A 1 89 ? -9.629 -14.789 8.949 1.00 96.56 89 GLU A C 1
ATOM 697 O O . GLU A 1 89 ? -9.009 -15.084 9.971 1.00 96.56 89 GLU A O 1
ATOM 702 N N . GLY A 1 90 ? -10.502 -13.776 8.925 1.00 96.62 90 GLY A N 1
ATOM 703 C CA . GLY A 1 90 ? -10.852 -12.965 10.097 1.00 96.62 90 GLY A CA 1
ATOM 704 C C . GLY A 1 90 ? -10.414 -11.503 10.023 1.00 96.62 90 GLY A C 1
ATOM 705 O O . GLY A 1 90 ? -10.571 -10.786 11.006 1.00 96.62 90 GLY A O 1
ATOM 706 N N . PHE A 1 91 ? -9.905 -11.046 8.875 1.00 98.19 91 PHE A N 1
ATOM 707 C CA . PHE A 1 91 ? -9.527 -9.645 8.635 1.00 98.19 91 PHE A CA 1
ATOM 708 C C . PHE A 1 91 ? -10.490 -8.930 7.668 1.00 98.19 91 PHE A C 1
ATOM 710 O O . PHE A 1 91 ? -10.089 -8.043 6.913 1.00 98.19 91 PHE A O 1
ATOM 717 N N . GLY A 1 92 ? -11.752 -9.365 7.617 1.00 97.06 92 GLY A N 1
ATOM 718 C CA . GLY A 1 92 ? -12.761 -8.843 6.688 1.00 97.06 92 GLY A CA 1
ATOM 719 C C . GLY A 1 92 ? -13.421 -7.535 7.119 1.00 97.06 92 GLY A C 1
ATOM 720 O O . GLY A 1 92 ? -14.109 -6.911 6.316 1.00 97.06 92 GLY A O 1
ATOM 721 N N . GLU A 1 93 ? -13.201 -7.101 8.360 1.00 97.81 93 GLU A N 1
ATOM 722 C CA . GLU A 1 93 ? -13.775 -5.862 8.878 1.00 97.81 93 GLU A CA 1
ATOM 723 C C . GLU A 1 93 ? -13.226 -4.636 8.142 1.00 97.81 93 GLU A C 1
ATOM 725 O O . GLU A 1 93 ? -12.046 -4.565 7.783 1.00 97.81 93 GLU A O 1
ATOM 730 N N . ARG A 1 94 ? -14.091 -3.639 7.931 1.00 98.31 94 ARG A N 1
ATOM 731 C CA . ARG A 1 94 ? -13.686 -2.349 7.365 1.00 98.31 94 ARG A CA 1
ATOM 732 C C . ARG A 1 94 ? -12.909 -1.544 8.407 1.00 98.31 94 ARG A C 1
ATOM 734 O O . ARG A 1 94 ? -13.331 -1.424 9.554 1.00 98.31 94 ARG A O 1
ATOM 741 N N . LEU A 1 95 ? -11.816 -0.908 7.989 1.00 97.62 95 LEU A N 1
ATOM 742 C CA . LEU A 1 95 ? -11.043 0.025 8.819 1.00 97.62 95 LEU A CA 1
ATOM 743 C C . LEU A 1 95 ? -11.866 1.260 9.211 1.00 97.62 95 LEU A C 1
ATOM 745 O O . LEU A 1 95 ? -11.691 1.816 10.295 1.00 97.62 95 LEU A O 1
ATOM 749 N N . ALA A 1 96 ? -12.754 1.691 8.316 1.00 95.81 96 ALA A N 1
ATOM 750 C CA . ALA A 1 96 ? -13.729 2.744 8.544 1.00 95.81 96 ALA A CA 1
ATOM 751 C C . ALA A 1 96 ? -15.018 2.389 7.796 1.00 95.81 96 ALA A C 1
ATOM 753 O O . ALA A 1 96 ? -14.966 2.107 6.604 1.00 95.81 96 ALA A O 1
ATOM 754 N N . ALA A 1 97 ? -16.163 2.416 8.485 1.00 93.75 97 ALA A N 1
ATOM 755 C CA . ALA A 1 97 ? -17.435 1.903 7.962 1.00 93.75 97 ALA A CA 1
ATOM 756 C C . ALA A 1 97 ? -17.828 2.484 6.588 1.00 93.75 97 ALA A C 1
ATOM 758 O O . ALA A 1 97 ? -18.265 1.742 5.714 1.00 93.75 97 ALA A O 1
ATOM 759 N N . GLU A 1 98 ? -17.598 3.782 6.379 1.00 95.31 98 GLU A N 1
ATOM 760 C CA . GLU A 1 98 ? -17.967 4.512 5.155 1.00 95.31 98 GLU A CA 1
ATOM 761 C C . GLU A 1 98 ? -16.981 4.329 3.984 1.00 95.31 98 GLU A C 1
ATOM 763 O O . GLU A 1 98 ? -17.149 4.953 2.940 1.00 95.31 98 GLU A O 1
ATOM 768 N N . HIS A 1 99 ? -15.921 3.528 4.1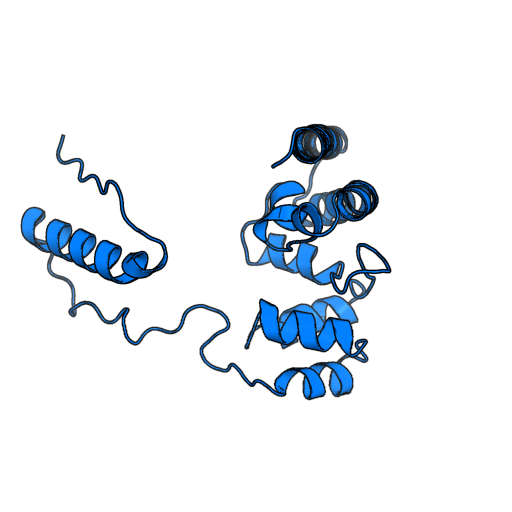48 1.00 97.69 99 HIS A N 1
ATOM 769 C CA . HIS A 1 99 ? -14.886 3.326 3.127 1.00 97.69 99 HIS A CA 1
ATOM 770 C C . HIS A 1 99 ? -14.648 1.832 2.873 1.00 97.69 99 HIS A C 1
ATOM 772 O O . HIS A 1 99 ? -14.750 1.035 3.807 1.00 97.69 99 HIS A O 1
ATOM 778 N N . PRO A 1 100 ? -14.290 1.416 1.646 1.00 97.81 100 PRO A N 1
ATOM 779 C CA . PRO A 1 100 ? -14.144 0.001 1.298 1.00 97.81 100 PRO A CA 1
ATOM 780 C C . PRO A 1 100 ? -12.806 -0.614 1.737 1.00 97.81 100 PRO A C 1
ATOM 782 O O . PRO A 1 100 ? -12.463 -1.699 1.274 1.00 97.81 100 PRO A O 1
ATOM 785 N N . PHE A 1 101 ? -12.045 0.068 2.602 1.00 98.31 101 PHE A N 1
ATOM 786 C CA . PHE A 1 101 ? -10.751 -0.423 3.065 1.00 98.31 101 PHE A CA 1
ATOM 787 C C . PHE A 1 101 ? -10.922 -1.420 4.205 1.00 98.31 101 PHE A C 1
ATOM 789 O O . PHE A 1 101 ? -11.537 -1.079 5.218 1.00 98.31 101 PHE A O 1
ATOM 796 N N . VAL A 1 102 ? -10.343 -2.611 4.080 1.00 98.50 102 VAL A N 1
ATOM 797 C CA . VAL A 1 102 ? -10.476 -3.693 5.072 1.00 98.50 102 VAL A CA 1
ATOM 798 C C . VAL A 1 102 ? -9.168 -4.000 5.795 1.00 98.50 102 VAL A C 1
ATOM 800 O O . VAL A 1 102 ? -8.076 -3.725 5.298 1.00 98.50 102 VAL A O 1
ATOM 803 N N . GLU A 1 103 ? -9.262 -4.603 6.980 1.00 98.75 103 GLU A N 1
ATOM 804 C CA . GLU A 1 103 ? -8.098 -4.999 7.784 1.00 98.75 103 GLU A CA 1
ATOM 805 C C . GLU A 1 103 ? -7.124 -5.904 7.013 1.00 98.75 103 GLU A C 1
ATOM 807 O O . GLU A 1 103 ? -5.906 -5.799 7.181 1.00 98.75 103 GLU A O 1
ATOM 812 N N . ALA A 1 104 ? -7.645 -6.741 6.113 1.00 98.75 104 ALA A N 1
ATOM 813 C CA . ALA A 1 104 ? -6.861 -7.608 5.243 1.00 98.75 104 ALA A CA 1
ATOM 814 C C . ALA A 1 104 ? -5.831 -6.844 4.395 1.00 98.75 104 ALA A C 1
ATOM 816 O O . ALA A 1 104 ? -4.748 -7.370 4.140 1.00 98.75 104 ALA A O 1
ATOM 817 N N . GLU A 1 105 ? -6.120 -5.601 3.998 1.00 98.75 105 GLU A N 1
ATOM 818 C CA . GLU A 1 105 ? -5.178 -4.758 3.253 1.00 98.75 105 GLU A CA 1
ATOM 819 C C . GLU A 1 105 ? -3.988 -4.337 4.116 1.00 98.75 105 GLU A C 1
ATOM 821 O O . GLU A 1 105 ? -2.867 -4.276 3.618 1.00 98.75 105 GLU A O 1
ATOM 826 N N . VAL A 1 106 ? -4.192 -4.109 5.419 1.00 98.81 106 VAL A N 1
ATOM 827 C CA . VAL A 1 106 ? -3.105 -3.790 6.362 1.00 98.81 106 VAL A CA 1
ATOM 828 C C . VAL A 1 106 ? -2.189 -4.997 6.533 1.00 98.81 106 VAL A C 1
ATOM 830 O O . VAL A 1 106 ? -0.969 -4.876 6.426 1.00 98.81 106 VAL A O 1
ATOM 833 N N . VAL A 1 107 ? -2.774 -6.177 6.745 1.00 98.81 107 VAL A N 1
ATOM 834 C CA . VAL A 1 107 ? -2.020 -7.431 6.892 1.00 98.81 107 VAL A CA 1
ATOM 835 C C . VAL A 1 107 ? -1.256 -7.753 5.606 1.00 98.81 107 VAL A C 1
ATOM 837 O O . VAL A 1 107 ? -0.069 -8.084 5.642 1.00 98.81 107 VAL A O 1
ATOM 840 N N . TRP A 1 108 ? -1.905 -7.603 4.449 1.00 98.69 108 TRP A N 1
ATOM 841 C CA . TRP A 1 108 ? -1.264 -7.767 3.149 1.00 98.69 108 TRP A CA 1
ATOM 842 C C . TRP A 1 108 ? -0.101 -6.792 2.956 1.00 98.69 108 TRP A C 1
ATOM 844 O O . TRP A 1 108 ? 1.000 -7.208 2.586 1.00 98.69 108 TRP A O 1
ATOM 854 N N . ALA A 1 109 ? -0.325 -5.513 3.261 1.00 98.62 109 ALA A N 1
ATOM 855 C CA . ALA A 1 109 ? 0.667 -4.461 3.130 1.00 98.62 109 ALA A CA 1
ATOM 856 C C . ALA A 1 109 ? 1.938 -4.760 3.939 1.00 98.62 109 ALA A C 1
ATOM 858 O O . ALA A 1 109 ? 3.050 -4.564 3.441 1.00 98.62 109 ALA A O 1
ATOM 859 N N . VAL A 1 110 ? 1.790 -5.283 5.160 1.00 98.75 110 VAL A N 1
ATOM 860 C CA . VAL A 1 110 ? 2.924 -5.715 5.989 1.00 98.75 110 VAL A CA 1
ATOM 861 C C . VAL A 1 110 ? 3.631 -6.914 5.362 1.00 98.75 110 VAL A C 1
ATOM 863 O O . VAL A 1 110 ? 4.835 -6.869 5.108 1.00 98.75 110 VAL A O 1
ATOM 866 N N . ARG A 1 111 ? 2.885 -7.983 5.066 1.00 98.44 111 ARG A N 1
ATOM 867 C CA . ARG A 1 111 ? 3.460 -9.268 4.640 1.00 98.44 111 ARG A CA 1
ATOM 868 C C . ARG A 1 111 ? 4.077 -9.230 3.243 1.00 98.44 111 ARG A C 1
ATOM 870 O O . ARG A 1 111 ? 4.981 -10.016 2.961 1.00 98.44 111 ARG A O 1
ATOM 877 N N . ARG A 1 112 ? 3.553 -8.396 2.338 1.00 98.25 112 ARG A N 1
ATOM 878 C CA . ARG A 1 112 ? 3.858 -8.453 0.894 1.00 98.25 112 ARG A CA 1
ATOM 879 C C . ARG A 1 112 ? 4.302 -7.128 0.287 1.00 98.25 112 ARG A C 1
ATOM 881 O O . ARG A 1 112 ? 4.886 -7.152 -0.792 1.00 98.25 112 ARG A O 1
ATOM 888 N N . GLU A 1 113 ? 4.070 -5.999 0.955 1.00 98.19 113 GLU A N 1
ATOM 889 C CA . GLU A 1 113 ? 4.301 -4.667 0.374 1.00 98.19 113 GLU A CA 1
ATOM 890 C C . GLU A 1 113 ? 5.204 -3.775 1.234 1.00 98.19 113 GLU A C 1
ATOM 892 O O . GLU A 1 113 ? 5.276 -2.564 1.001 1.00 98.19 113 GLU A O 1
ATOM 897 N N . MET A 1 114 ? 5.922 -4.362 2.199 1.00 98.12 114 MET A N 1
ATOM 898 C CA . MET A 1 114 ? 6.918 -3.679 3.034 1.00 98.12 114 MET A CA 1
ATOM 899 C C . MET A 1 114 ? 6.356 -2.466 3.797 1.00 98.12 114 MET A C 1
ATOM 901 O O . MET A 1 114 ? 7.054 -1.466 3.974 1.00 98.12 114 MET A O 1
ATOM 905 N N . ALA A 1 115 ? 5.093 -2.514 4.228 1.00 98.50 115 ALA A N 1
ATOM 906 C CA . ALA A 1 115 ? 4.573 -1.515 5.156 1.00 98.50 115 ALA A CA 1
ATOM 907 C C . ALA A 1 115 ? 5.150 -1.764 6.554 1.00 98.50 115 ALA A C 1
ATOM 909 O O . ALA A 1 115 ? 4.958 -2.835 7.127 1.00 98.50 115 ALA A O 1
ATOM 910 N N . VAL A 1 116 ? 5.853 -0.768 7.095 1.00 98.12 116 VAL A N 1
ATOM 911 C CA . VAL A 1 116 ? 6.544 -0.863 8.394 1.00 98.12 116 VAL A CA 1
ATOM 912 C C . VAL A 1 116 ? 6.118 0.231 9.367 1.00 98.12 116 VAL A C 1
ATOM 914 O O . VAL A 1 116 ? 6.613 0.286 10.481 1.00 98.12 116 VAL A O 1
ATOM 917 N N . THR A 1 117 ? 5.201 1.112 8.968 1.00 98.19 117 THR A N 1
ATOM 918 C CA . THR A 1 117 ? 4.566 2.100 9.845 1.00 98.19 117 THR A CA 1
ATOM 919 C C . THR A 1 117 ? 3.073 2.239 9.524 1.00 98.19 117 THR A C 1
ATOM 921 O O . THR A 1 117 ? 2.679 2.026 8.372 1.00 98.19 117 THR A O 1
ATOM 924 N N . PRO A 1 118 ? 2.218 2.674 10.471 1.00 98.31 118 PRO A N 1
ATOM 925 C CA . PRO A 1 118 ? 0.788 2.863 10.204 1.00 98.31 118 PRO A CA 1
ATOM 926 C C . PRO A 1 118 ? 0.500 3.834 9.051 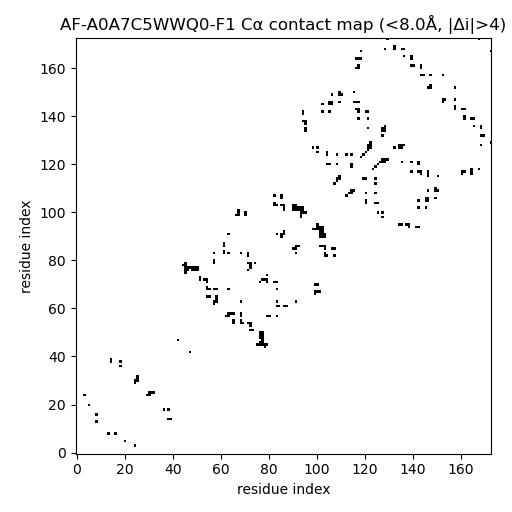1.00 98.31 118 PRO A C 1
ATOM 928 O O . PRO A 1 118 ? -0.491 3.678 8.339 1.00 98.31 118 PRO A O 1
ATOM 931 N N . ILE A 1 119 ? 1.382 4.815 8.816 1.00 96.94 119 ILE A N 1
ATOM 932 C CA . ILE A 1 119 ? 1.221 5.757 7.704 1.00 96.94 119 ILE A CA 1
ATOM 933 C C . ILE A 1 119 ? 1.514 5.113 6.340 1.00 96.94 119 ILE A C 1
ATOM 935 O O . ILE A 1 119 ? 0.933 5.526 5.337 1.00 96.94 119 ILE A O 1
ATOM 939 N N . ASP A 1 120 ? 2.357 4.074 6.281 1.00 98.06 120 ASP A N 1
ATOM 940 C CA . ASP A 1 120 ? 2.544 3.299 5.051 1.00 98.06 120 ASP A CA 1
ATOM 941 C C . ASP A 1 120 ? 1.232 2.632 4.643 1.00 98.06 120 ASP A C 1
ATOM 943 O O . ASP A 1 120 ? 0.827 2.738 3.486 1.00 98.06 120 ASP A O 1
ATOM 947 N N . ALA A 1 121 ? 0.527 2.023 5.600 1.00 98.19 121 ALA A N 1
ATOM 948 C CA . ALA A 1 121 ? -0.762 1.390 5.353 1.00 98.19 121 ALA A CA 1
ATOM 949 C C . ALA A 1 121 ? -1.852 2.417 4.996 1.00 98.19 121 ALA A C 1
ATOM 951 O O . ALA A 1 121 ? -2.497 2.289 3.957 1.00 98.19 121 ALA A O 1
ATOM 952 N N . LEU A 1 122 ? -2.040 3.465 5.806 1.00 97.88 122 LEU A N 1
ATOM 953 C CA . LEU A 1 122 ? -3.174 4.395 5.668 1.00 97.88 122 LEU A CA 1
ATOM 954 C C . LEU A 1 122 ? -3.046 5.4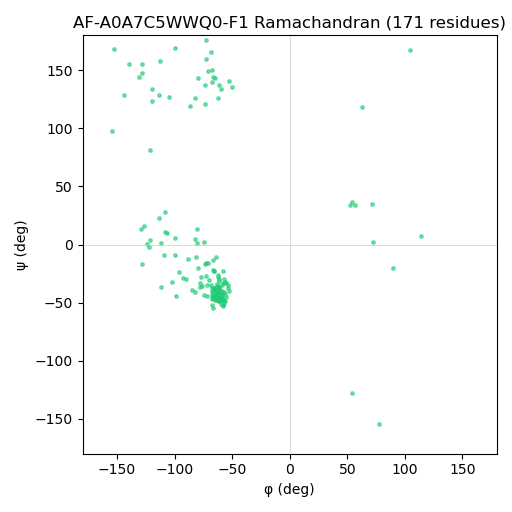12 4.525 1.00 97.88 122 LEU A C 1
ATOM 956 O O . LEU A 1 122 ? -4.064 5.898 4.027 1.00 97.88 122 LEU A O 1
ATOM 960 N N . ALA A 1 123 ? -1.820 5.776 4.138 1.00 96.00 123 ALA A N 1
ATOM 961 C CA . ALA A 1 123 ? -1.583 6.791 3.111 1.00 96.00 123 ALA A CA 1
ATOM 962 C C . ALA A 1 123 ? -0.988 6.226 1.815 1.00 96.00 123 ALA A C 1
ATOM 964 O O . ALA A 1 123 ? -1.292 6.735 0.738 1.00 96.00 123 ALA A O 1
ATOM 965 N N . ARG A 1 124 ? -0.104 5.218 1.891 1.00 95.81 124 ARG A N 1
ATOM 966 C CA . ARG A 1 124 ? 0.659 4.748 0.717 1.00 95.81 124 ARG A CA 1
ATOM 967 C C . ARG A 1 124 ? 0.131 3.455 0.106 1.00 95.81 124 ARG A C 1
ATOM 969 O O . ARG A 1 124 ? 0.331 3.264 -1.090 1.00 95.81 124 ARG A O 1
ATOM 976 N N . ARG A 1 125 ? -0.439 2.547 0.903 1.00 97.50 125 ARG A N 1
ATOM 977 C CA . ARG A 1 125 ? -0.998 1.262 0.433 1.00 97.50 125 ARG A CA 1
ATOM 978 C C . ARG A 1 125 ? -2.505 1.344 0.260 1.00 97.50 125 ARG A C 1
ATOM 980 O O . ARG A 1 1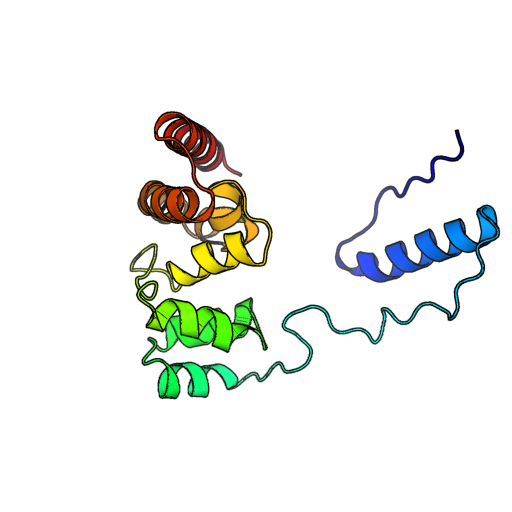25 ? -3.018 0.985 -0.790 1.00 97.50 125 ARG A O 1
ATOM 987 N N . THR A 1 126 ? -3.180 1.949 1.228 1.00 95.50 126 THR A N 1
ATOM 988 C CA . THR A 1 126 ? -4.532 2.483 1.062 1.00 95.50 126 THR A CA 1
ATOM 989 C C . THR A 1 126 ? -4.463 3.992 0.834 1.00 95.50 126 THR A C 1
ATOM 991 O O . THR A 1 126 ? -3.416 4.619 1.006 1.00 95.50 126 THR A O 1
ATOM 994 N N . ARG A 1 127 ? -5.587 4.598 0.444 1.00 94.00 127 ARG A N 1
ATOM 995 C CA . ARG A 1 127 ? -5.695 6.052 0.236 1.00 94.00 127 ARG A CA 1
ATOM 996 C C . ARG A 1 127 ? -6.529 6.740 1.314 1.00 94.00 127 ARG A C 1
ATOM 998 O O . ARG A 1 127 ? -6.863 7.912 1.148 1.00 94.00 127 ARG A O 1
ATOM 1005 N N . LEU A 1 128 ? -6.866 6.038 2.400 1.00 96.94 128 LEU A N 1
ATOM 1006 C CA . LEU A 1 128 ? -7.807 6.518 3.412 1.00 96.94 128 LEU A CA 1
ATOM 1007 C C . LEU A 1 128 ? -7.377 7.870 3.991 1.00 96.94 128 LEU A C 1
ATOM 1009 O O . LEU A 1 128 ? -8.190 8.782 4.074 1.00 96.94 128 LEU A O 1
ATOM 1013 N N . ALA A 1 129 ? -6.087 8.046 4.279 1.00 96.50 129 ALA A N 1
ATOM 1014 C CA . ALA A 1 129 ? -5.561 9.296 4.826 1.00 96.50 129 ALA A CA 1
ATOM 1015 C C . ALA A 1 129 ? -5.736 10.517 3.904 1.00 96.50 129 ALA A C 1
ATOM 1017 O O . ALA A 1 129 ? -5.847 11.639 4.393 1.00 96.50 129 ALA A O 1
ATOM 1018 N N . PHE A 1 130 ? -5.780 10.306 2.585 1.00 94.31 130 PHE A N 1
ATOM 1019 C CA . PHE A 1 130 ? -5.991 11.367 1.596 1.00 94.31 130 PHE A CA 1
ATOM 1020 C C . PHE A 1 130 ? -7.469 11.601 1.273 1.00 94.31 130 PHE A C 1
ATOM 1022 O O . PHE A 1 130 ? -7.838 12.707 0.887 1.00 94.31 130 PHE A O 1
ATOM 1029 N N . LEU A 1 131 ? -8.299 10.561 1.380 1.00 95.44 131 LEU A N 1
ATOM 1030 C CA . LEU A 1 131 ? -9.732 10.641 1.096 1.00 95.44 131 LEU A CA 1
ATOM 1031 C C . LEU A 1 131 ? -10.514 11.194 2.290 1.00 95.44 131 LEU A C 1
ATOM 1033 O O . LEU A 1 131 ? -11.418 12.005 2.108 1.00 95.44 131 LEU A O 1
ATOM 1037 N N . ASP A 1 132 ? -10.155 10.768 3.500 1.00 97.06 132 ASP A N 1
ATOM 1038 C CA . ASP A 1 132 ? -10.830 11.144 4.734 1.00 97.06 132 ASP A CA 1
ATOM 1039 C C . ASP A 1 132 ? -9.873 11.047 5.933 1.00 97.06 132 ASP A C 1
ATOM 1041 O O . ASP A 1 132 ? -9.666 9.997 6.548 1.00 97.06 132 ASP A O 1
ATOM 1045 N N . GLN A 1 133 ? -9.306 12.196 6.300 1.00 96.12 133 GLN A N 1
ATOM 1046 C CA . GLN A 1 133 ? -8.395 12.326 7.436 1.00 96.12 133 GLN A CA 1
ATOM 1047 C C . GLN A 1 133 ? -9.042 11.889 8.764 1.00 96.12 133 GLN A C 1
ATOM 1049 O O . GLN A 1 133 ? -8.359 11.329 9.623 1.00 96.12 133 GLN A O 1
ATOM 1054 N N . LYS A 1 134 ? -10.349 12.123 8.959 1.00 96.69 134 LYS A N 1
ATOM 1055 C CA . LYS A 1 134 ? -11.041 11.761 10.207 1.00 96.69 134 LYS A CA 1
ATOM 1056 C C . LYS A 1 134 ? -11.210 10.251 10.308 1.00 96.69 134 LYS A C 1
ATOM 1058 O O . LYS A 1 134 ? -10.928 9.686 11.364 1.00 96.69 134 LYS A O 1
ATOM 1063 N N . ALA A 1 135 ? -11.610 9.605 9.215 1.00 97.75 135 ALA A N 1
ATOM 1064 C CA . ALA A 1 135 ? -11.687 8.152 9.144 1.00 97.75 135 ALA A CA 1
ATOM 1065 C C . ALA A 1 135 ? -10.307 7.503 9.337 1.00 97.75 135 ALA A C 1
ATOM 1067 O O . ALA A 1 135 ? -10.185 6.547 10.099 1.00 97.75 135 ALA A O 1
ATOM 1068 N N . ALA A 1 136 ? -9.247 8.067 8.748 1.00 97.69 136 ALA A N 1
ATOM 1069 C CA . ALA A 1 136 ? -7.881 7.586 8.959 1.00 97.69 136 ALA A CA 1
ATOM 1070 C C . ALA A 1 136 ? -7.427 7.705 10.424 1.00 97.69 136 ALA A C 1
ATOM 1072 O O . ALA A 1 136 ? -6.835 6.772 10.965 1.00 97.69 136 ALA A O 1
ATOM 1073 N N . LEU A 1 137 ? -7.733 8.823 11.094 1.00 97.44 137 LEU A N 1
ATOM 1074 C CA . LEU A 1 137 ? -7.447 8.998 12.523 1.00 97.44 137 LEU A CA 1
ATOM 1075 C C . LEU A 1 137 ? -8.215 7.992 13.392 1.00 97.44 137 LEU A C 1
ATOM 1077 O O . LEU A 1 137 ? -7.655 7.481 14.361 1.00 97.44 137 LEU A O 1
ATOM 1081 N N . ALA A 1 138 ? -9.467 7.688 13.044 1.00 97.56 138 ALA A N 1
ATOM 1082 C CA . ALA A 1 138 ? -10.260 6.675 13.738 1.00 97.56 138 ALA A CA 1
ATOM 1083 C C . ALA A 1 138 ? -9.699 5.254 13.526 1.00 97.56 138 ALA A C 1
ATOM 1085 O O . ALA A 1 138 ? -9.605 4.481 14.480 1.00 97.56 138 ALA A O 1
ATOM 1086 N N . ALA A 1 139 ? -9.250 4.938 12.309 1.00 98.25 139 ALA A N 1
ATOM 1087 C CA . ALA A 1 139 ? -8.652 3.652 11.950 1.00 98.25 139 ALA A CA 1
ATOM 1088 C C . ALA A 1 139 ? -7.223 3.454 12.494 1.00 98.25 139 ALA A C 1
ATOM 1090 O O . ALA A 1 139 ? -6.722 2.326 12.526 1.00 98.25 139 ALA A O 1
ATOM 1091 N N . LEU A 1 140 ? -6.547 4.529 12.919 1.00 98.25 140 LEU A N 1
ATOM 1092 C CA . LEU A 1 140 ? -5.122 4.518 13.255 1.00 98.25 140 LEU A CA 1
ATOM 1093 C C . LEU A 1 140 ? -4.766 3.499 14.337 1.00 98.25 140 LEU A C 1
ATOM 1095 O O . LEU A 1 140 ? -3.821 2.729 14.163 1.00 98.25 140 LEU A O 1
ATOM 1099 N N . LYS A 1 141 ? -5.523 3.467 15.441 1.00 98.19 141 LYS A N 1
ATOM 1100 C CA . LYS A 1 141 ? -5.233 2.528 16.530 1.00 98.19 141 LYS A CA 1
ATOM 1101 C C . LYS A 1 141 ? -5.364 1.084 16.046 1.00 98.19 141 LYS A C 1
ATOM 1103 O O . LYS A 1 141 ? -4.457 0.293 16.277 1.00 98.19 141 LYS A O 1
ATOM 1108 N N . ARG A 1 142 ? -6.454 0.755 15.345 1.00 98.62 142 ARG A N 1
ATOM 1109 C CA . ARG A 1 142 ? -6.686 -0.606 14.848 1.00 98.62 142 ARG A CA 1
ATOM 1110 C C . ARG A 1 142 ? -5.620 -1.027 13.839 1.00 98.62 142 ARG A C 1
ATOM 1112 O O . ARG A 1 142 ? -5.111 -2.137 13.921 1.00 98.62 142 ARG A O 1
ATOM 1119 N N . THR A 1 143 ? -5.225 -0.116 12.953 1.00 98.75 143 THR A N 1
ATOM 1120 C CA . THR A 1 143 ? -4.121 -0.333 12.009 1.00 98.75 143 THR A CA 1
ATOM 1121 C C . THR A 1 143 ? -2.823 -0.650 12.751 1.00 98.75 143 THR A C 1
ATOM 1123 O O . THR A 1 143 ? -2.158 -1.629 12.430 1.00 98.75 143 THR A O 1
ATOM 1126 N N . ALA A 1 144 ? -2.480 0.132 13.778 1.00 98.69 144 ALA A N 1
ATOM 1127 C CA . ALA A 1 144 ? -1.296 -0.118 14.593 1.00 98.69 144 ALA A CA 1
ATOM 1128 C C . ALA A 1 144 ? -1.380 -1.439 15.375 1.00 98.69 144 ALA A C 1
ATOM 1130 O O . ALA A 1 144 ? -0.371 -2.125 15.468 1.00 98.69 144 ALA A O 1
ATOM 1131 N N . ASP A 1 145 ? -2.555 -1.815 15.893 1.00 98.75 145 ASP A N 1
ATOM 1132 C CA . ASP A 1 145 ? -2.756 -3.101 16.577 1.00 98.75 145 ASP A CA 1
ATOM 1133 C C . ASP A 1 145 ? -2.477 -4.284 15.621 1.00 98.75 145 ASP A C 1
ATOM 1135 O O . ASP A 1 145 ? -1.788 -5.233 15.992 1.00 98.75 145 ASP A O 1
ATOM 1139 N N . LEU A 1 146 ? -2.967 -4.214 14.375 1.00 98.81 146 LEU A N 1
ATOM 1140 C CA . LEU A 1 146 ? -2.714 -5.231 13.344 1.00 98.81 146 LEU A CA 1
ATOM 1141 C C . LEU A 1 146 ? -1.229 -5.303 12.976 1.00 98.81 146 LEU A C 1
ATOM 1143 O O . LEU A 1 146 ? -0.644 -6.383 12.941 1.00 98.81 146 LEU A O 1
ATOM 1147 N N . MET A 1 147 ? -0.601 -4.151 12.731 1.00 98.75 147 MET A N 1
ATOM 1148 C CA . MET A 1 147 ? 0.815 -4.097 12.366 1.00 98.75 147 MET A CA 1
ATOM 1149 C C . MET A 1 147 ? 1.725 -4.558 13.506 1.00 98.75 147 MET A C 1
ATOM 1151 O O . MET A 1 147 ? 2.697 -5.259 13.242 1.00 98.75 147 MET A O 1
ATOM 1155 N N . ALA A 1 148 ? 1.398 -4.232 14.759 1.00 98.75 148 ALA A N 1
ATOM 1156 C CA . ALA A 1 148 ? 2.140 -4.698 15.926 1.00 98.75 148 ALA A CA 1
ATOM 1157 C C . ALA A 1 148 ? 2.124 -6.227 16.031 1.00 98.75 148 ALA A C 1
ATOM 1159 O O . ALA A 1 148 ? 3.161 -6.829 16.301 1.00 98.75 148 ALA A O 1
ATOM 1160 N N . ALA A 1 149 ? 0.975 -6.858 15.765 1.00 98.44 149 ALA A N 1
ATOM 1161 C CA . ALA A 1 149 ? 0.857 -8.313 15.763 1.00 98.44 149 ALA A CA 1
ATOM 1162 C C . ALA A 1 149 ? 1.689 -8.971 14.646 1.00 98.44 149 ALA A C 1
ATOM 1164 O O . ALA A 1 149 ? 2.308 -10.006 14.876 1.00 98.44 149 ALA A O 1
ATOM 1165 N N . GLU A 1 150 ? 1.735 -8.365 13.457 1.00 98.50 150 GLU A N 1
ATOM 1166 C CA . GLU A 1 150 ? 2.498 -8.888 12.315 1.00 98.50 150 GLU A CA 1
ATOM 1167 C C . GLU A 1 150 ? 4.014 -8.652 12.431 1.00 98.50 150 GLU A C 1
ATOM 1169 O O . GLU A 1 150 ? 4.807 -9.491 12.006 1.00 98.50 150 GLU A O 1
ATOM 1174 N N . LEU A 1 151 ? 4.428 -7.511 12.992 1.00 98.44 151 LEU A N 1
ATOM 1175 C CA . LEU A 1 151 ? 5.830 -7.078 13.067 1.00 98.44 151 LEU A CA 1
ATOM 1176 C C . LEU A 1 151 ? 6.485 -7.352 14.426 1.00 98.44 151 LEU A C 1
ATOM 1178 O O . LEU A 1 151 ? 7.699 -7.202 14.555 1.00 98.44 151 LEU A O 1
ATOM 1182 N N . GLY A 1 152 ? 5.705 -7.771 15.425 1.00 98.44 152 GLY A N 1
ATOM 1183 C CA . GLY A 1 152 ? 6.193 -8.082 16.767 1.00 98.44 152 GLY A CA 1
ATOM 1184 C C . GLY A 1 152 ? 6.604 -6.853 17.577 1.00 98.44 152 GLY A C 1
ATOM 1185 O O . GLY A 1 152 ? 7.566 -6.935 18.337 1.00 98.44 152 GLY A O 1
ATOM 1186 N N . TRP A 1 153 ? 5.909 -5.724 17.407 1.00 98.56 153 TRP A N 1
ATOM 1187 C CA . TRP A 1 153 ? 6.219 -4.492 18.140 1.00 98.56 153 TRP A CA 1
ATOM 1188 C C . TRP A 1 153 ? 5.944 -4.619 19.636 1.00 98.56 153 TRP A C 1
ATOM 1190 O O . TRP A 1 153 ? 4.948 -5.215 20.057 1.00 98.56 153 TRP A O 1
ATOM 1200 N N . SER A 1 154 ? 6.794 -3.984 20.442 1.00 98.50 154 SER A N 1
ATOM 1201 C CA . SER A 1 154 ? 6.485 -3.715 21.844 1.00 98.50 154 SER A CA 1
ATOM 1202 C C . SER A 1 154 ? 5.355 -2.683 21.973 1.00 98.50 154 SER A C 1
ATOM 1204 O O . SER A 1 154 ? 5.014 -1.969 21.026 1.00 98.50 154 SER A O 1
ATOM 1206 N N . VAL A 1 155 ? 4.782 -2.566 23.174 1.00 98.12 155 VAL A N 1
ATOM 1207 C CA . VAL A 1 155 ? 3.758 -1.547 23.467 1.00 98.12 155 VAL A CA 1
ATOM 1208 C C . VAL A 1 155 ? 4.322 -0.138 23.261 1.00 98.12 155 VAL A C 1
ATOM 1210 O O . VAL A 1 155 ? 3.641 0.738 22.730 1.00 98.12 155 VAL A O 1
ATOM 1213 N N . GLU A 1 156 ? 5.578 0.077 23.647 1.00 98.38 156 GLU A N 1
ATOM 1214 C CA . GLU A 1 156 ? 6.284 1.347 23.490 1.00 98.38 156 GLU A CA 1
ATOM 1215 C C . GLU A 1 156 ? 6.527 1.682 22.013 1.00 98.38 156 GLU A C 1
ATOM 1217 O O . GLU A 1 156 ? 6.272 2.811 21.595 1.00 98.38 156 GLU A O 1
ATOM 1222 N N . GLU A 1 157 ? 6.972 0.708 21.213 1.00 98.25 157 GLU A N 1
ATOM 1223 C CA . GLU A 1 157 ? 7.179 0.876 19.768 1.00 98.25 157 GLU A CA 1
ATOM 1224 C C . GLU A 1 157 ? 5.861 1.171 19.046 1.00 98.25 157 GLU A C 1
ATOM 1226 O O . GLU A 1 157 ? 5.772 2.111 18.252 1.00 98.25 157 GLU A O 1
ATOM 1231 N N . GLN A 1 158 ? 4.806 0.418 19.369 1.00 98.50 158 GLN A N 1
ATOM 1232 C CA . GLN A 1 158 ? 3.477 0.640 18.814 1.00 98.50 158 GLN A CA 1
ATOM 1233 C C . GLN A 1 158 ? 2.972 2.054 19.133 1.00 98.50 158 GLN A C 1
ATOM 1235 O O . GLN A 1 158 ? 2.469 2.747 18.244 1.00 98.50 158 GLN A O 1
ATOM 1240 N N . GLN A 1 159 ? 3.114 2.499 20.385 1.00 98.44 159 GLN A N 1
ATOM 1241 C CA . GLN A 1 159 ? 2.686 3.833 20.800 1.00 98.44 159 GLN A CA 1
ATOM 1242 C C . GLN A 1 159 ? 3.478 4.928 20.070 1.00 98.44 159 GLN A C 1
ATOM 1244 O O . GLN A 1 159 ? 2.875 5.873 19.560 1.00 98.44 159 GLN A O 1
ATOM 1249 N N . ALA A 1 160 ? 4.797 4.766 19.926 1.00 98.44 160 ALA A N 1
ATOM 1250 C CA . ALA A 1 160 ? 5.632 5.698 19.171 1.00 98.44 160 ALA A CA 1
ATOM 1251 C C . ALA A 1 160 ? 5.181 5.820 17.703 1.00 98.44 160 ALA A C 1
ATOM 1253 O O . ALA A 1 160 ? 5.046 6.930 17.183 1.00 98.44 160 ALA A O 1
ATOM 1254 N N . HIS A 1 161 ? 4.867 4.698 17.050 1.00 98.38 161 HIS A N 1
ATOM 1255 C CA . HIS A 1 161 ? 4.341 4.695 15.685 1.00 98.38 161 HIS A CA 1
ATOM 1256 C C . HIS A 1 161 ? 2.962 5.354 15.565 1.00 98.38 161 HIS A C 1
ATOM 1258 O O . HIS A 1 161 ? 2.697 6.043 14.575 1.00 98.38 161 HIS A O 1
ATOM 1264 N N . VAL A 1 162 ? 2.082 5.168 16.553 1.00 98.50 162 VAL A N 1
ATOM 1265 C CA . VAL A 1 162 ? 0.773 5.839 16.599 1.00 98.50 162 VAL A CA 1
ATOM 1266 C C . VAL A 1 162 ? 0.942 7.350 16.719 1.00 98.50 162 VAL A C 1
ATOM 1268 O O . VAL A 1 162 ? 0.275 8.091 15.997 1.00 98.50 162 VAL A O 1
ATOM 1271 N N . ASP A 1 163 ? 1.828 7.820 17.592 1.00 98.12 163 ASP A N 1
ATOM 1272 C CA . ASP A 1 163 ? 2.032 9.253 17.817 1.00 98.12 163 ASP A CA 1
ATOM 1273 C C . ASP A 1 163 ? 2.656 9.938 16.591 1.00 98.12 163 ASP A C 1
ATOM 1275 O O . ASP A 1 163 ? 2.189 10.996 16.150 1.00 98.12 163 ASP A O 1
ATOM 1279 N N . GLU A 1 164 ? 3.644 9.295 15.965 1.00 97.56 164 GLU A N 1
ATOM 1280 C CA . GLU A 1 164 ? 4.250 9.764 14.716 1.00 97.56 164 GLU A CA 1
ATOM 1281 C C . GLU A 1 164 ? 3.224 9.818 13.572 1.00 97.56 164 GLU A C 1
ATOM 1283 O O . GLU A 1 164 ? 3.102 10.831 12.877 1.00 97.56 164 GLU A O 1
ATOM 1288 N N . ALA A 1 165 ? 2.446 8.748 13.383 1.00 97.25 165 ALA A N 1
ATOM 1289 C CA . ALA A 1 165 ? 1.424 8.692 12.342 1.00 97.25 165 ALA A CA 1
ATOM 1290 C C . ALA A 1 165 ? 0.310 9.722 12.576 1.00 97.25 165 ALA A C 1
ATOM 1292 O O . ALA A 1 165 ? -0.118 10.378 11.628 1.00 97.25 165 ALA A O 1
ATOM 1293 N N . ARG A 1 166 ? -0.124 9.923 13.827 1.00 97.62 166 ARG A N 1
ATOM 1294 C CA . ARG A 1 166 ? -1.108 10.954 14.188 1.00 97.62 166 ARG A CA 1
ATOM 1295 C C . ARG A 1 166 ? -0.611 12.349 13.827 1.00 97.62 166 ARG A C 1
A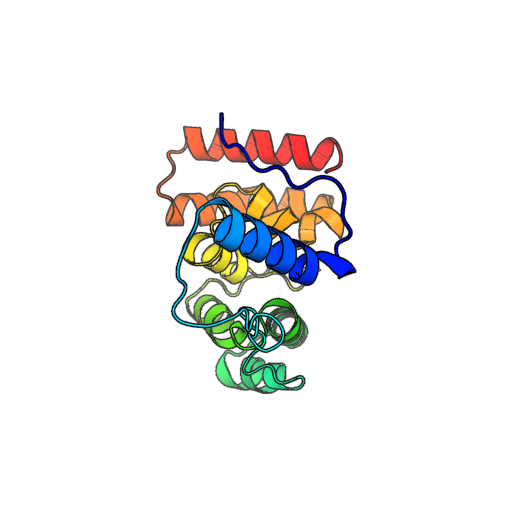TOM 1297 O O . ARG A 1 166 ? -1.376 13.131 13.268 1.00 97.62 166 ARG A O 1
ATOM 1304 N N . THR A 1 167 ? 0.653 12.641 14.126 1.00 96.56 167 THR A N 1
ATOM 1305 C CA . THR A 1 167 ? 1.278 13.932 13.809 1.00 96.56 167 THR A CA 1
ATOM 1306 C C . THR A 1 167 ? 1.252 14.174 12.302 1.00 96.56 167 THR A C 1
ATOM 1308 O O . THR A 1 167 ? 0.690 15.169 11.853 1.00 96.56 167 THR A O 1
ATOM 1311 N N . ARG A 1 168 ? 1.715 13.198 11.507 1.00 94.75 168 ARG A N 1
ATOM 1312 C CA . ARG A 1 168 ? 1.681 13.277 10.035 1.00 94.75 168 ARG A CA 1
ATOM 1313 C C . ARG A 1 168 ? 0.279 13.441 9.463 1.00 94.75 168 ARG A C 1
ATOM 1315 O O . ARG A 1 168 ? 0.095 14.178 8.503 1.00 94.75 168 ARG A O 1
ATOM 1322 N N . LEU A 1 169 ? -0.706 12.745 10.030 1.00 94.69 169 LEU A N 1
ATOM 1323 C CA . LEU A 1 169 ? -2.087 12.883 9.583 1.00 94.69 169 LEU A CA 1
ATOM 1324 C C . LEU A 1 169 ? -2.586 14.310 9.803 1.00 94.69 169 LEU A C 1
ATOM 1326 O O . LEU A 1 169 ? -3.227 14.839 8.907 1.00 94.69 169 LEU A O 1
ATOM 1330 N N . LEU A 1 170 ? -2.288 14.936 10.946 1.00 93.19 170 LEU A N 1
ATOM 1331 C CA . LEU A 1 170 ? -2.775 16.275 11.303 1.00 93.19 170 LEU A CA 1
ATOM 1332 C C . LEU A 1 170 ? -2.034 17.422 10.604 1.00 93.19 170 LEU A C 1
ATOM 1334 O O . LEU A 1 170 ? -2.660 18.434 10.300 1.00 93.19 170 LEU A O 1
ATOM 1338 N N . GLU A 1 171 ? -0.738 17.272 10.332 1.00 87.44 171 GLU A N 1
ATOM 1339 C CA . GLU A 1 171 ? 0.091 18.312 9.698 1.00 87.44 171 GLU A CA 1
ATOM 1340 C C . GLU A 1 171 ? -0.163 18.481 8.188 1.00 87.44 171 GLU A C 1
ATOM 1342 O O . GLU A 1 171 ? 0.428 19.364 7.570 1.00 87.44 171 GLU A O 1
ATOM 1347 N N . ALA A 1 172 ? -1.113 17.714 7.636 1.00 64.31 172 ALA A N 1
ATOM 1348 C CA . ALA A 1 172 ? -1.338 17.481 6.212 1.00 64.31 172 ALA A CA 1
ATOM 1349 C C . ALA A 1 172 ? -0.126 16.787 5.562 1.00 64.31 172 ALA A C 1
ATOM 1351 O O . ALA A 1 172 ? 0.988 17.300 5.567 1.00 64.31 172 ALA A O 1
ATOM 1352 N N . LEU A 1 173 ? -0.377 15.580 5.045 1.00 56.75 173 LEU A N 1
ATOM 1353 C CA . LEU A 1 173 ? 0.591 14.713 4.360 1.00 56.75 173 LEU A CA 1
ATOM 1354 C C . LEU A 1 173 ? 1.477 15.436 3.337 1.00 56.75 173 LEU A C 1
ATOM 1356 O O . LEU A 1 173 ? 0.931 16.228 2.534 1.00 56.75 173 LEU A O 1
#

Solvent-accessible surface area (backbone atoms only — not comparable to full-atom values): 9966 Å² total; per-residue (Å²): 134,88,81,83,84,89,80,86,87,48,87,91,44,48,68,62,53,51,50,56,51,50,53,50,48,32,64,76,67,71,54,82,70,97,64,80,93,56,72,93,75,56,67,57,91,29,53,79,66,52,51,96,68,50,24,56,61,38,27,76,74,50,74,41,56,68,64,35,21,44,47,38,28,72,74,34,28,53,46,22,69,61,41,45,48,40,19,66,76,74,26,56,54,53,53,33,88,97,45,63,50,35,44,17,56,48,56,42,29,41,78,75,64,75,35,86,46,51,48,36,37,37,51,73,74,38,54,44,42,78,77,36,52,68,49,32,61,67,23,41,63,61,48,36,55,54,48,26,69,77,72,67,50,50,74,68,55,40,50,52,43,50,54,54,36,51,50,45,60,72,71,58,123

Mean predicted aligned error: 3.58 Å

InterPro domains:
  IPR000447 FAD-dependent glycerol-3-phosphate dehydrogenase [PTHR11985] (1-170)
  IPR031656 Alpha-glycerophosphate oxidase, C-terminal [PF16901] (37-157)
  IPR036188 FAD/NAD(P)-binding domain superfamily [G3DSA:3.50.50.60] (1-52)
  IPR038299 Alpha-glycerophosphate oxidase, C-terminal domain superfamily [G3DSA:1.10.8.870] (54-173)

Sequence (173 aa):
SGLVTIAGGKWTTYRKMAEDLVDYVVRTRELRPARGCITDRVFIEGAAGFDADGWRGLVERFDLDEEVARHLNQSYGDRAPEVARLAAEGFGERLAAEHPFVEAEVVWAVRREMAVTPIDALARRTRLAFLDQKAALAALKRTADLMAAELGWSVEEQQAHVDEARTRLLEAL

Radius of gyration: 19.63 Å; Cα contacts (8 Å, |Δi|>4): 195; chains: 1; bounding box: 53×35×47 Å

Foldseek 3Di:
DPDDDDDDDDPVCVQVSVLVSVVVCCVVVVNDDPDHDDSVPDDDQQGPQFDQCCLVVLCVPLVADSQLSNVLCVQRGVCSVVLSVLLSVPFVDALAPVHSHTSSQLLCCVPPVVDQALCCSCVVSHNNLVVPLVSSLSSLLVSLVSNCVNVVDDPVRSVVRSVVNNVPSVVDD

Secondary structure (DSSP, 8-state):
----------GGGHHHHHHHHHHHHHHHTT---SS---TTSPPPTTTTT--TTHHHHHHHHH---HHHHHHHHHHHGGGHHHHHHHIIIII-SBSSTTS--BHHHHHHHHHHH---SHHIIIIIIS-HHHH-HHHHHHHHHHHHHHHHHHHT--HHHHHHHHHHHHHHHHT--

pLDDT: mean 96.34, std 4.47, range [56.75, 98.81]